Protein AF-A0A8G0Q5H1-F1 (afdb_monomer)

Solvent-accessible surface area (backbone atoms only — 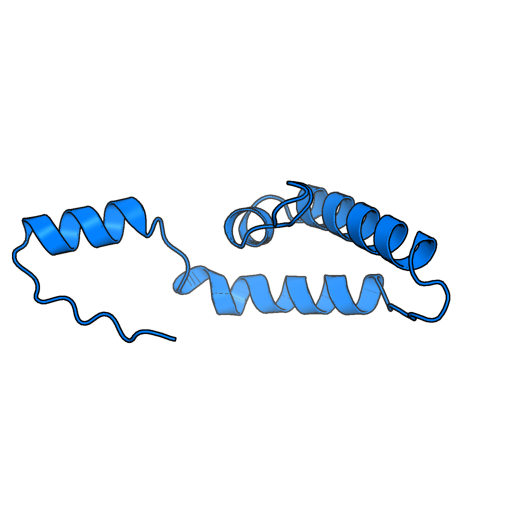not comparable to full-atom values): 5152 Å² total; per-residue (Å²): 100,94,84,70,72,62,88,52,74,69,44,58,68,53,56,55,65,65,36,49,55,50,49,53,54,46,50,54,52,47,38,73,76,37,75,88,63,84,77,66,63,66,64,50,50,54,52,52,57,65,40,38,74,73,46,52,86,77,63,69,66,60,66,61,52,50,53,52,39,52,76,71,69,53,90,82,89,81,85,85,130

Sequence (81 aa):
KATRNGIRVGELLGDFNLFSEKFKSIVNTHLRLFPSINVDVDAELARYKAYVDKVRPYVKDTICFLHTALRNGKTILVEGA

pLDDT: mean 94.77, std 2.97, range [79.31, 98.12]

Nearest PDB structures (foldseek):
  1j4b-assembly1_A  TM=9.966E-01  e=2.678E-04  Mus musculus
  2v40-assembly1_A-2  TM=9.867E-01  e=1.786E-03  Homo sapiens
  1p9b-assembly1_A-2  TM=8.993E-01  e=9.790E-03  Plasmodium falciparum

Radius of gyration: 16.95 Å; Cα contacts (8 Å, |Δi|>4): 30; chains: 1; bounding box: 37×26×40 Å

Secondary structure (DSSP, 8-state):
-TTS----HHHHHS-HHHHHHHHHHHHHHHHHH-TT----HHHHHHHHHHHHHHHGGG---HHHHHHHHHHTT--------

Organism: NCBI:txid2863649

Structure (mmCIF, N/CA/C/O backbone):
data_AF-A0A8G0Q5H1-F1
#
_entry.id   AF-A0A8G0Q5H1-F1
#
loop_
_atom_site.group_PDB
_atom_site.id
_atom_site.type_symbol
_atom_site.label_atom_id
_atom_site.label_alt_id
_atom_site.label_comp_id
_atom_site.label_asym_id
_atom_site.label_entity_id
_atom_site.label_seq_id
_atom_site.pdbx_PDB_ins_code
_atom_site.Cartn_x
_atom_site.Cartn_y
_atom_site.Cartn_z
_atom_site.occupancy
_atom_site.B_iso_or_equiv
_atom_site.auth_seq_id
_atom_site.auth_comp_id
_atom_site.auth_asym_id
_atom_site.auth_atom_id
_atom_site.pdbx_PDB_model_num
ATOM 1 N N . LYS A 1 1 ? 6.214 -11.181 2.272 1.00 82.88 1 LYS A N 1
ATOM 2 C CA . LYS A 1 1 ? 5.936 -10.771 3.681 1.00 82.88 1 LYS A CA 1
AT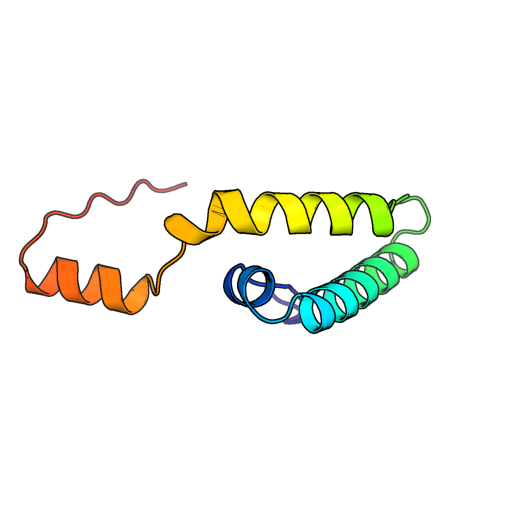OM 3 C C . LYS A 1 1 ? 6.914 -11.418 4.666 1.00 82.88 1 LYS A C 1
ATOM 5 O O . LYS A 1 1 ? 7.607 -10.676 5.346 1.00 82.88 1 LYS A O 1
ATOM 10 N N . ALA A 1 2 ? 7.007 -12.754 4.726 1.00 92.31 2 ALA A N 1
ATOM 11 C CA . ALA A 1 2 ? 7.897 -13.475 5.653 1.00 92.31 2 ALA A CA 1
ATOM 12 C C . ALA A 1 2 ? 9.387 -13.098 5.514 1.00 92.31 2 ALA A C 1
ATOM 14 O O . ALA A 1 2 ? 10.079 -12.895 6.502 1.00 92.31 2 ALA A O 1
ATOM 15 N N . THR A 1 3 ? 9.847 -12.878 4.283 1.00 89.25 3 THR A N 1
ATOM 16 C CA . THR A 1 3 ? 11.203 -12.419 3.929 1.00 89.25 3 THR A CA 1
ATOM 17 C C . THR A 1 3 ? 11.508 -10.968 4.319 1.00 89.25 3 THR A C 1
ATOM 19 O O . THR A 1 3 ? 12.626 -10.509 4.115 1.00 89.25 3 THR A O 1
ATOM 22 N N . ARG A 1 4 ? 10.532 -10.223 4.866 1.00 89.50 4 ARG A N 1
ATOM 23 C CA . ARG A 1 4 ? 10.641 -8.810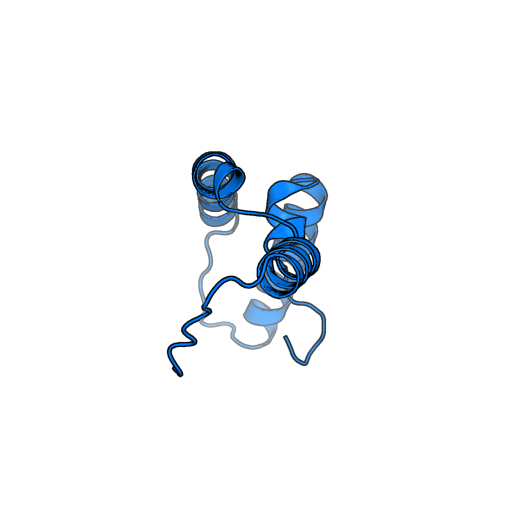 5.298 1.00 89.50 4 ARG A CA 1
ATOM 24 C C . ARG A 1 4 ? 11.067 -7.804 4.215 1.00 89.50 4 ARG A C 1
ATOM 26 O O . ARG A 1 4 ? 11.276 -6.643 4.530 1.00 89.50 4 ARG A O 1
ATOM 33 N N . ASN A 1 5 ? 11.119 -8.217 2.952 1.00 89.50 5 ASN A N 1
ATOM 34 C CA . ASN A 1 5 ? 11.464 -7.373 1.803 1.00 89.50 5 ASN A CA 1
ATOM 35 C C . ASN A 1 5 ? 10.241 -6.811 1.054 1.00 89.50 5 ASN A C 1
ATOM 37 O O . ASN A 1 5 ? 10.408 -6.201 0.010 1.00 89.50 5 ASN A O 1
ATOM 41 N N . GLY A 1 6 ? 9.019 -7.070 1.528 1.00 91.81 6 GLY A N 1
ATOM 42 C CA . GLY A 1 6 ? 7.795 -6.628 0.854 1.00 91.81 6 GLY A CA 1
ATOM 43 C C . GLY A 1 6 ? 7.442 -5.174 1.163 1.00 91.81 6 GLY A C 1
ATOM 44 O O . GLY A 1 6 ? 7.794 -4.671 2.227 1.00 91.81 6 GLY A O 1
ATOM 45 N N . ILE A 1 7 ? 6.683 -4.551 0.263 1.00 94.56 7 ILE A N 1
ATOM 46 C CA . ILE A 1 7 ? 6.219 -3.164 0.378 1.00 94.56 7 ILE A CA 1
ATOM 47 C C . ILE A 1 7 ? 4.814 -3.116 0.993 1.00 94.56 7 ILE A C 1
ATOM 49 O O . ILE A 1 7 ? 3.981 -3.988 0.733 1.00 94.56 7 ILE A O 1
ATOM 53 N N . ARG A 1 8 ? 4.540 -2.101 1.816 1.00 94.75 8 ARG A N 1
ATOM 54 C CA . ARG A 1 8 ? 3.224 -1.833 2.421 1.00 94.75 8 ARG A CA 1
ATOM 55 C C . ARG A 1 8 ? 2.540 -0.626 1.780 1.00 94.75 8 ARG A C 1
ATOM 57 O O . ARG A 1 8 ? 3.191 0.250 1.223 1.00 94.75 8 ARG A O 1
ATOM 64 N N . VAL A 1 9 ? 1.221 -0.518 1.961 1.00 94.56 9 VAL A N 1
ATOM 65 C CA . VAL A 1 9 ? 0.432 0.622 1.452 1.00 94.56 9 VAL A CA 1
ATOM 66 C C . VAL A 1 9 ? 0.927 1.978 1.972 1.00 94.56 9 VAL A C 1
ATOM 68 O O . VAL A 1 9 ? 0.915 2.959 1.239 1.00 94.56 9 VAL A O 1
ATOM 71 N N . GLY A 1 10 ? 1.436 2.030 3.208 1.00 93.12 10 GLY A N 1
ATOM 72 C CA . GLY A 1 10 ? 2.020 3.254 3.762 1.00 93.12 10 GLY A CA 1
ATOM 73 C C . GLY A 1 10 ? 3.271 3.719 3.012 1.00 93.12 10 GLY A C 1
ATOM 74 O O . GLY A 1 10 ? 3.481 4.916 2.872 1.00 93.12 10 GLY A O 1
ATOM 75 N N . GLU A 1 11 ? 4.070 2.792 2.478 1.00 94.44 11 GLU A N 1
ATOM 76 C CA . GLU A 1 11 ? 5.255 3.128 1.678 1.00 94.44 11 GLU A CA 1
ATOM 77 C C . GLU A 1 11 ? 4.865 3.626 0.283 1.00 94.44 11 GLU A C 1
ATOM 79 O O . GLU A 1 11 ? 5.495 4.544 -0.224 1.00 94.44 11 GLU A O 1
ATOM 84 N N . LEU A 1 12 ? 3.794 3.080 -0.306 1.00 95.50 12 LEU A N 1
ATOM 85 C CA . LEU A 1 12 ? 3.249 3.558 -1.582 1.00 95.50 12 LEU A CA 1
ATOM 86 C C . LEU A 1 12 ? 2.753 5.012 -1.496 1.00 95.50 12 LEU A C 1
ATOM 88 O O . LEU A 1 12 ? 2.932 5.779 -2.436 1.00 95.50 12 LEU A O 1
ATOM 92 N N . LEU A 1 13 ? 2.116 5.389 -0.383 1.00 93.81 13 LEU A N 1
ATOM 93 C CA . LEU A 1 13 ? 1.572 6.740 -0.194 1.00 93.81 13 LEU A CA 1
ATOM 94 C C . LEU A 1 13 ? 2.593 7.766 0.329 1.00 93.81 13 LEU A C 1
ATOM 96 O O . LEU A 1 13 ? 2.273 8.958 0.371 1.00 93.81 13 LEU A O 1
ATOM 100 N N . GLY A 1 14 ? 3.772 7.303 0.753 1.00 92.38 14 GLY A N 1
ATOM 101 C CA . GLY A 1 14 ? 4.867 8.124 1.266 1.00 92.38 14 GLY A CA 1
ATOM 102 C C . GLY A 1 14 ? 5.755 8.680 0.151 1.00 92.38 14 GLY A C 1
ATOM 103 O O . GLY A 1 14 ? 5.270 9.304 -0.792 1.00 92.38 14 GLY A O 1
ATOM 104 N N . ASP A 1 15 ? 7.067 8.467 0.268 1.00 94.88 15 ASP A N 1
ATOM 105 C CA . ASP A 1 15 ? 8.029 8.849 -0.767 1.00 94.88 15 ASP A CA 1
ATOM 106 C C . ASP A 1 15 ? 8.026 7.828 -1.914 1.00 94.88 15 ASP A C 1
ATOM 108 O O . ASP A 1 15 ? 8.486 6.687 -1.780 1.00 94.88 15 ASP A O 1
ATOM 112 N N . PHE A 1 16 ? 7.524 8.267 -3.067 1.00 94.94 16 PHE A N 1
ATOM 113 C CA . PHE A 1 16 ? 7.419 7.431 -4.254 1.00 94.94 16 PHE A CA 1
ATOM 114 C C . PHE A 1 16 ? 8.786 7.006 -4.820 1.00 94.94 16 PHE A C 1
ATOM 116 O O . PHE A 1 16 ? 8.882 5.959 -5.466 1.00 94.94 16 PHE A O 1
ATOM 123 N N . ASN A 1 17 ? 9.857 7.763 -4.566 1.00 95.62 17 ASN A N 1
ATOM 124 C CA . ASN A 1 17 ? 11.203 7.386 -4.995 1.00 95.62 17 ASN A CA 1
ATOM 125 C C . ASN A 1 17 ? 11.702 6.183 -4.189 1.00 95.62 17 ASN A C 1
ATOM 127 O O . ASN A 1 17 ? 12.098 5.178 -4.778 1.00 95.62 17 ASN A O 1
ATOM 131 N N . LEU A 1 18 ? 11.561 6.224 -2.859 1.00 95.69 18 LEU A N 1
ATOM 132 C CA . LEU A 1 18 ? 11.897 5.094 -1.982 1.00 95.69 18 LEU A CA 1
ATOM 133 C C . LEU A 1 18 ? 11.047 3.854 -2.294 1.00 95.69 18 LEU A C 1
ATOM 135 O O . LEU A 1 18 ? 11.550 2.727 -2.281 1.00 95.69 18 LEU A O 1
ATOM 139 N N . PHE A 1 19 ? 9.759 4.047 -2.599 1.00 96.81 19 PHE A N 1
ATOM 140 C CA . PHE A 1 19 ? 8.893 2.974 -3.091 1.00 96.81 19 PHE A CA 1
ATOM 141 C C . PHE A 1 19 ? 9.453 2.353 -4.377 1.00 96.81 19 PHE A C 1
ATOM 143 O O . PHE A 1 19 ? 9.568 1.130 -4.473 1.00 96.81 19 PHE A O 1
ATOM 150 N N . SER A 1 20 ? 9.837 3.189 -5.344 1.00 96.81 20 SER A N 1
ATOM 151 C CA . SER A 1 20 ? 10.335 2.751 -6.651 1.00 96.81 20 SER A CA 1
ATOM 152 C C . SER A 1 20 ? 11.646 1.972 -6.540 1.00 96.81 20 SER A C 1
ATOM 154 O O . SER A 1 20 ? 11.804 0.936 -7.188 1.00 96.81 20 SER A O 1
ATOM 156 N N . GLU A 1 21 ? 12.573 2.414 -5.689 1.00 96.81 21 GLU A N 1
ATOM 157 C CA . GLU A 1 21 ? 13.828 1.702 -5.413 1.00 96.81 21 GLU A CA 1
ATOM 158 C C . GLU A 1 21 ? 13.576 0.319 -4.802 1.00 96.81 21 GLU A C 1
ATOM 160 O O . GLU A 1 21 ? 14.120 -0.690 -5.266 1.00 96.81 21 GLU A O 1
ATOM 165 N N . LYS A 1 22 ? 12.694 0.246 -3.797 1.00 96.19 22 LYS A N 1
ATOM 166 C CA . LYS A 1 22 ? 12.300 -1.025 -3.177 1.00 96.19 22 LYS A CA 1
ATOM 167 C C . LYS A 1 22 ? 11.609 -1.949 -4.174 1.00 96.19 22 LYS A C 1
ATOM 169 O O . LYS A 1 22 ? 11.922 -3.138 -4.207 1.00 96.19 22 LYS A O 1
ATOM 174 N N . PHE A 1 23 ? 10.720 -1.418 -5.012 1.00 97.00 23 PHE A N 1
ATOM 175 C CA . PHE A 1 23 ? 10.020 -2.190 -6.036 1.00 97.00 23 PHE A CA 1
ATOM 176 C C . PHE A 1 23 ? 11.009 -2.811 -7.027 1.00 97.00 23 PHE A C 1
ATOM 178 O O . PHE A 1 23 ? 10.994 -4.025 -7.230 1.00 97.00 23 PHE A O 1
ATOM 185 N N . LYS A 1 24 ? 11.944 -2.012 -7.554 1.00 96.44 24 LYS A N 1
ATOM 186 C CA . LYS A 1 24 ? 13.014 -2.484 -8.449 1.00 96.44 24 LYS A CA 1
ATOM 187 C C . LYS A 1 24 ? 13.864 -3.580 -7.803 1.00 96.44 24 LYS A C 1
ATOM 189 O O . LYS A 1 24 ? 14.155 -4.590 -8.439 1.00 96.44 24 LYS A O 1
ATOM 194 N N . SER A 1 25 ? 14.218 -3.428 -6.526 1.00 95.50 25 SER A N 1
ATOM 195 C CA . SER A 1 25 ? 14.980 -4.439 -5.777 1.00 95.50 25 SER A CA 1
ATOM 196 C C . SER A 1 25 ? 14.230 -5.775 -5.642 1.00 95.50 25 SER A C 1
ATOM 198 O O . SER A 1 25 ? 14.814 -6.853 -5.823 1.00 95.50 25 SER A O 1
ATOM 200 N N . ILE A 1 26 ? 12.919 -5.721 -5.385 1.00 95.06 26 ILE A N 1
ATOM 201 C CA . ILE A 1 26 ? 12.054 -6.906 -5.311 1.00 95.06 26 ILE A CA 1
ATOM 202 C C . ILE A 1 26 ? 11.958 -7.581 -6.676 1.00 95.06 26 ILE A C 1
ATOM 204 O O . ILE A 1 26 ? 12.202 -8.785 -6.763 1.00 95.06 26 ILE A O 1
ATOM 208 N N . VAL A 1 27 ? 11.671 -6.820 -7.737 1.00 95.25 27 VAL A N 1
ATOM 209 C CA . VAL A 1 27 ? 11.585 -7.354 -9.104 1.00 95.25 27 VAL A CA 1
ATOM 210 C C . VAL A 1 27 ? 12.900 -8.022 -9.502 1.00 95.25 27 VAL A C 1
ATOM 212 O O . VAL A 1 27 ? 12.886 -9.186 -9.884 1.00 95.25 27 VAL A O 1
ATOM 215 N N . ASN A 1 28 ? 14.045 -7.366 -9.297 1.00 93.94 28 ASN A N 1
ATOM 216 C CA . ASN A 1 28 ? 15.362 -7.949 -9.581 1.00 93.94 28 ASN A CA 1
ATOM 217 C C . ASN A 1 28 ? 15.609 -9.256 -8.818 1.00 93.94 28 ASN A C 1
ATOM 219 O O . ASN A 1 28 ? 16.218 -10.191 -9.336 1.00 93.94 28 ASN A O 1
ATOM 223 N N . THR A 1 29 ? 15.142 -9.341 -7.574 1.00 93.69 29 THR A N 1
ATOM 224 C CA . THR A 1 29 ? 15.249 -10.572 -6.786 1.00 93.69 29 THR A CA 1
ATOM 225 C C . THR A 1 29 ? 14.367 -11.678 -7.360 1.00 93.69 29 THR A C 1
ATOM 227 O O . THR A 1 29 ? 14.831 -12.807 -7.485 1.00 93.69 29 THR A O 1
ATOM 230 N N . HIS A 1 30 ? 13.140 -11.361 -7.773 1.00 93.06 30 HIS A N 1
ATOM 231 C CA . HIS A 1 30 ? 12.242 -12.331 -8.396 1.00 93.06 30 HIS A CA 1
ATOM 232 C C . HIS A 1 30 ? 12.720 -12.789 -9.776 1.00 93.06 30 HIS A C 1
ATOM 234 O O . HIS A 1 30 ? 12.675 -13.985 -10.035 1.00 93.06 30 HIS A O 1
ATOM 240 N N . LEU A 1 31 ? 13.245 -11.897 -10.617 1.00 94.06 31 LEU A N 1
ATOM 241 C CA . LEU A 1 31 ? 13.796 -12.255 -11.930 1.00 94.06 31 LEU A CA 1
ATOM 242 C C . LEU A 1 31 ? 15.002 -13.198 -11.814 1.00 94.06 31 LEU A C 1
ATOM 244 O O . LEU A 1 31 ? 15.143 -14.119 -12.611 1.00 94.06 31 LEU A O 1
ATOM 248 N N . ARG A 1 32 ? 15.845 -13.024 -10.784 1.00 93.12 32 ARG A N 1
ATOM 249 C CA . ARG A 1 32 ? 16.950 -13.959 -10.497 1.00 93.12 32 ARG A CA 1
ATOM 250 C C . ARG A 1 32 ? 16.464 -15.349 -10.094 1.00 93.12 32 ARG A C 1
ATOM 252 O O . ARG A 1 32 ? 17.106 -16.334 -10.437 1.00 93.12 32 ARG A O 1
ATOM 259 N N . LEU A 1 33 ? 15.367 -15.423 -9.344 1.00 93.62 33 LEU A N 1
ATOM 260 C CA . LEU A 1 33 ? 14.785 -16.691 -8.896 1.00 93.62 33 LEU A CA 1
ATOM 261 C C . LEU A 1 33 ? 13.956 -17.368 -9.994 1.00 93.62 33 LEU A C 1
ATOM 263 O O . LEU A 1 33 ? 13.879 -18.592 -10.038 1.00 93.62 33 LEU A O 1
ATOM 267 N N . PHE A 1 34 ? 13.349 -16.575 -10.875 1.00 94.31 34 PHE A N 1
ATOM 268 C CA . PHE A 1 34 ? 12.428 -17.025 -11.911 1.00 94.31 34 PHE A CA 1
ATOM 269 C C . PHE A 1 34 ? 12.717 -16.289 -13.231 1.00 94.31 34 PHE A C 1
ATOM 271 O O . PHE A 1 34 ? 12.023 -15.325 -13.566 1.00 94.31 34 PHE A O 1
ATOM 278 N N . PRO A 1 35 ? 13.716 -16.745 -14.011 1.00 90.44 35 PRO A N 1
ATOM 279 C CA . PRO A 1 35 ? 14.158 -16.058 -15.230 1.00 90.44 35 PRO A CA 1
ATOM 280 C C . PRO A 1 35 ? 13.101 -15.959 -16.338 1.00 90.44 35 PRO A C 1
ATOM 282 O O . PRO A 1 35 ? 13.245 -15.161 -17.257 1.00 90.44 35 PRO A O 1
ATOM 285 N N . SER A 1 36 ? 12.045 -16.774 -16.277 1.00 92.81 36 SER A N 1
ATOM 286 C CA . SER A 1 36 ? 10.953 -16.784 -17.256 1.00 92.81 36 SER A CA 1
ATOM 287 C C . SER A 1 36 ? 9.900 -15.697 -17.025 1.00 92.81 36 SER A C 1
ATOM 289 O O . SER A 1 36 ? 9.000 -15.541 -17.848 1.00 92.81 36 SER A O 1
ATOM 291 N N . ILE A 1 37 ? 9.948 -14.986 -15.896 1.00 92.12 37 ILE A N 1
ATOM 292 C CA . ILE A 1 37 ? 9.003 -13.907 -15.608 1.00 92.12 37 ILE A CA 1
ATOM 293 C C . ILE A 1 37 ? 9.445 -12.663 -16.379 1.00 92.12 37 ILE A C 1
ATOM 295 O O . ILE A 1 37 ? 10.597 -12.254 -16.297 1.00 92.12 37 ILE A O 1
ATOM 299 N N . ASN A 1 38 ? 8.511 -12.035 -17.089 1.00 91.69 38 ASN A N 1
ATOM 300 C CA . ASN A 1 38 ? 8.716 -10.728 -17.698 1.00 91.69 38 ASN A CA 1
ATOM 301 C C . ASN A 1 38 ? 7.926 -9.677 -16.912 1.00 91.69 38 ASN A C 1
ATOM 303 O O . ASN A 1 38 ? 6.727 -9.848 -16.693 1.00 91.69 38 ASN A O 1
ATOM 307 N N . VAL A 1 39 ? 8.592 -8.609 -16.478 1.00 94.06 39 VAL A N 1
ATOM 308 C CA . VAL A 1 39 ? 7.966 -7.504 -15.741 1.00 94.06 39 VAL A CA 1
ATOM 309 C C . VAL A 1 39 ? 8.368 -6.197 -16.400 1.00 94.06 39 VAL A C 1
ATOM 311 O O . VAL A 1 39 ? 9.547 -5.847 -16.411 1.00 94.06 39 VAL A O 1
ATOM 314 N N . ASP A 1 40 ? 7.382 -5.452 -16.892 1.00 96.12 40 ASP A N 1
ATOM 315 C CA . ASP A 1 40 ? 7.582 -4.066 -17.304 1.00 96.12 40 ASP A CA 1
ATOM 316 C C . ASP A 1 40 ? 7.582 -3.171 -16.060 1.00 96.12 40 ASP A C 1
ATOM 318 O O . ASP A 1 40 ? 6.541 -2.774 -15.532 1.00 96.12 40 ASP A O 1
ATOM 322 N N . VAL A 1 41 ? 8.781 -2.915 -15.542 1.00 96.38 41 VAL A N 1
ATOM 323 C CA . VAL A 1 41 ? 8.978 -2.162 -14.301 1.00 96.38 41 VAL A CA 1
ATOM 324 C C . VAL A 1 41 ? 8.438 -0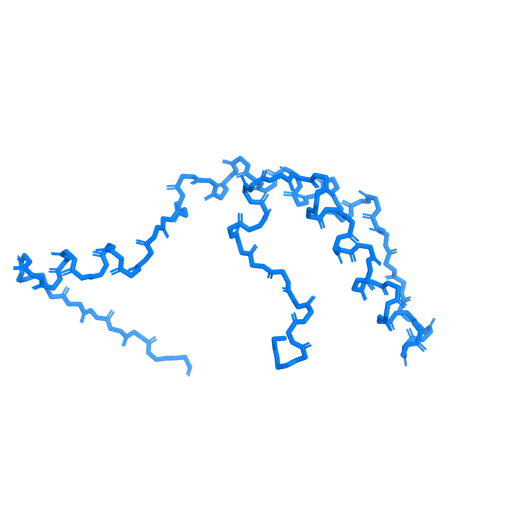.739 -14.413 1.00 96.38 41 VAL A C 1
ATOM 326 O O . VAL A 1 41 ? 7.825 -0.250 -13.464 1.00 96.38 41 VAL A O 1
ATOM 329 N N . ASP A 1 42 ? 8.652 -0.072 -15.543 1.00 96.56 42 ASP A N 1
ATOM 330 C CA . ASP A 1 42 ? 8.282 1.333 -15.700 1.00 96.56 42 ASP A CA 1
ATOM 331 C C . ASP A 1 42 ? 6.767 1.485 -15.875 1.00 96.56 42 ASP A C 1
ATOM 333 O O . ASP A 1 42 ? 6.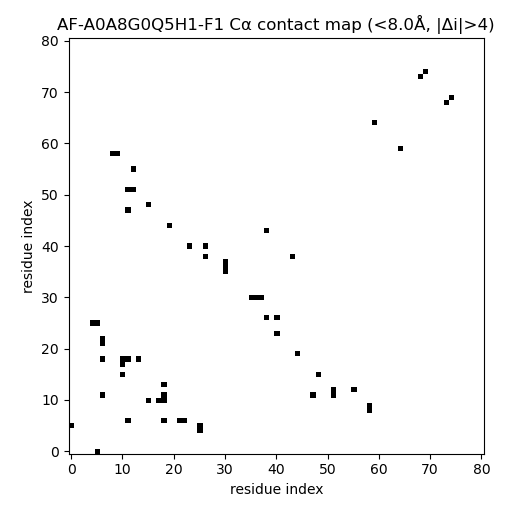165 2.367 -15.251 1.00 96.56 42 ASP A O 1
ATOM 337 N N . ALA A 1 43 ? 6.126 0.581 -16.625 1.00 97.75 43 ALA A N 1
ATOM 338 C CA . ALA A 1 43 ? 4.669 0.545 -16.730 1.00 97.75 43 ALA A CA 1
ATOM 339 C C . ALA A 1 43 ? 4.003 0.253 -15.376 1.00 97.75 43 ALA A C 1
ATOM 341 O O . ALA A 1 43 ? 3.021 0.907 -15.010 1.00 97.75 43 ALA A O 1
ATOM 342 N N . GLU A 1 44 ? 4.552 -0.682 -14.594 1.00 97.38 44 GLU A N 1
ATOM 343 C CA . GLU A 1 44 ? 4.045 -0.992 -13.256 1.00 97.38 44 GLU A CA 1
ATOM 344 C C . GLU A 1 44 ? 4.188 0.195 -12.301 1.00 97.38 44 GLU A C 1
ATOM 346 O O . GLU A 1 44 ? 3.226 0.560 -11.622 1.00 97.38 44 GLU A O 1
ATOM 351 N N . LEU A 1 45 ? 5.346 0.862 -12.280 1.00 97.44 45 LEU A N 1
ATOM 352 C CA . LEU A 1 45 ? 5.543 2.058 -11.460 1.00 97.44 45 LEU A CA 1
ATOM 353 C C . LEU A 1 45 ? 4.589 3.188 -11.866 1.00 97.44 45 LEU A C 1
ATOM 355 O O . LEU A 1 45 ? 3.976 3.807 -10.993 1.00 97.44 45 LEU A O 1
ATOM 359 N N . ALA A 1 46 ? 4.389 3.428 -13.164 1.00 97.44 46 ALA A N 1
ATOM 360 C CA . ALA A 1 46 ? 3.418 4.414 -13.642 1.00 97.44 46 ALA A CA 1
ATOM 361 C C . ALA A 1 46 ? 1.990 4.077 -13.178 1.00 97.44 46 ALA A C 1
ATOM 363 O O . ALA A 1 46 ? 1.255 4.949 -12.702 1.00 97.44 46 ALA A O 1
ATOM 364 N N . ARG A 1 47 ? 1.616 2.795 -13.238 1.00 97.31 47 ARG A N 1
ATOM 365 C CA . ARG A 1 47 ? 0.317 2.300 -12.775 1.00 97.31 47 ARG A CA 1
ATOM 366 C C . ARG A 1 47 ? 0.137 2.483 -11.268 1.00 97.31 47 ARG A C 1
ATOM 368 O O . ARG A 1 47 ? -0.891 3.009 -10.839 1.00 97.31 47 ARG A O 1
ATOM 375 N N . TYR A 1 48 ? 1.137 2.121 -10.463 1.00 96.94 48 TYR A N 1
ATOM 376 C CA . TYR A 1 48 ? 1.102 2.324 -9.013 1.00 96.94 48 TYR A CA 1
ATOM 377 C C . TYR A 1 48 ? 1.021 3.801 -8.641 1.00 96.94 48 TYR A C 1
ATOM 379 O O . TYR A 1 48 ? 0.269 4.148 -7.731 1.00 96.94 48 TYR A O 1
ATOM 387 N N . LYS A 1 49 ? 1.711 4.679 -9.377 1.00 95.56 49 LYS A N 1
ATOM 388 C CA . LYS A 1 49 ? 1.614 6.129 -9.186 1.00 95.56 49 LYS A CA 1
ATOM 389 C C . LYS A 1 49 ? 0.186 6.632 -9.400 1.00 95.56 49 LYS A C 1
ATOM 391 O O . LYS A 1 49 ? -0.318 7.376 -8.568 1.00 95.56 49 LYS A O 1
ATOM 396 N N . ALA A 1 50 ? -0.500 6.163 -10.442 1.00 96.12 50 ALA A N 1
ATOM 397 C CA . ALA A 1 50 ? -1.901 6.513 -10.689 1.00 96.12 50 ALA A CA 1
ATOM 398 C C . ALA A 1 50 ? -2.867 5.974 -9.611 1.00 96.12 50 ALA A C 1
ATOM 400 O O . ALA A 1 50 ? -3.947 6.531 -9.399 1.00 96.12 50 ALA A O 1
ATOM 401 N N . TYR A 1 51 ?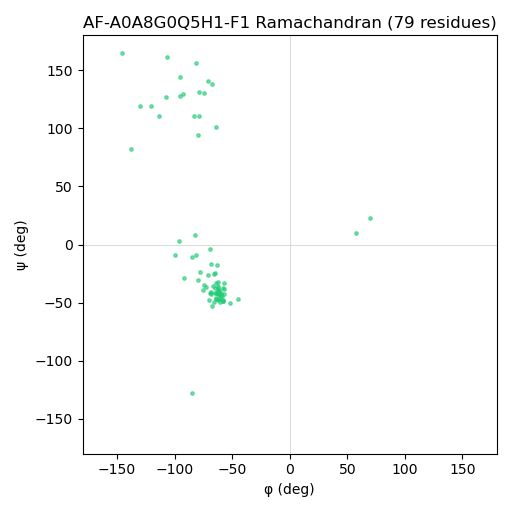 -2.509 4.888 -8.920 1.00 95.62 51 TYR A N 1
ATOM 402 C CA . TYR A 1 51 ? -3.305 4.359 -7.811 1.00 95.62 51 TYR A CA 1
ATOM 403 C C . TYR A 1 51 ? -3.140 5.140 -6.513 1.00 95.62 51 TYR A C 1
ATOM 405 O O . TYR A 1 51 ? -4.066 5.114 -5.702 1.00 95.62 51 TYR A O 1
ATOM 413 N N . VAL A 1 52 ? -2.027 5.854 -6.320 1.00 94.69 52 VAL A N 1
ATOM 414 C CA . VAL A 1 52 ? -1.801 6.672 -5.118 1.00 94.69 52 VAL A CA 1
ATOM 415 C C . VAL A 1 52 ? -2.986 7.602 -4.886 1.00 94.69 52 VAL A C 1
ATOM 417 O O . VAL A 1 52 ? -3.563 7.577 -3.803 1.00 94.69 52 VAL A O 1
ATOM 420 N N . ASP A 1 53 ? -3.413 8.344 -5.906 1.00 92.88 53 ASP A N 1
ATOM 421 C CA . ASP A 1 53 ? -4.494 9.327 -5.771 1.00 92.88 53 ASP A CA 1
ATOM 422 C C . ASP A 1 53 ? -5.850 8.675 -5.481 1.00 92.88 53 ASP A C 1
ATOM 424 O O . ASP A 1 53 ? -6.639 9.181 -4.685 1.00 92.88 53 ASP A O 1
ATOM 428 N N . LYS A 1 54 ? -6.101 7.503 -6.074 1.00 95.38 54 LYS A N 1
ATOM 429 C CA . LYS A 1 54 ? -7.352 6.755 -5.887 1.00 95.38 54 LYS A CA 1
ATOM 430 C C . LYS A 1 54 ? -7.446 6.115 -4.505 1.00 95.38 54 LYS A C 1
ATOM 432 O O . LYS A 1 54 ? -8.533 6.024 -3.945 1.00 95.38 54 LYS A O 1
ATOM 437 N N . VAL A 1 55 ? -6.322 5.642 -3.970 1.00 95.06 55 VAL A N 1
ATOM 438 C CA . VAL A 1 55 ? -6.268 4.860 -2.727 1.00 95.06 55 VAL A CA 1
ATOM 439 C C . VAL A 1 55 ? -6.051 5.749 -1.501 1.00 95.06 55 VAL A C 1
ATOM 441 O O . VAL A 1 55 ? -6.551 5.424 -0.425 1.00 95.06 55 VAL A O 1
ATOM 444 N N . ARG A 1 56 ? -5.375 6.896 -1.655 1.00 94.06 56 ARG A N 1
ATOM 445 C CA . ARG A 1 56 ? -5.075 7.855 -0.577 1.00 94.06 56 ARG A CA 1
ATOM 446 C C . ARG A 1 56 ? -6.255 8.166 0.360 1.00 94.06 56 ARG A C 1
ATOM 448 O O . ARG A 1 56 ? -6.026 8.096 1.564 1.00 94.06 56 ARG A O 1
ATOM 455 N N . PRO A 1 57 ? -7.493 8.450 -0.101 1.00 95.62 57 PRO A N 1
ATOM 456 C CA . PRO A 1 57 ? -8.596 8.768 0.816 1.00 95.62 57 PRO A CA 1
ATOM 457 C C . PRO A 1 57 ? -9.071 7.583 1.674 1.00 95.62 57 PRO A C 1
ATOM 459 O O . PRO A 1 57 ? -9.746 7.788 2.681 1.00 95.62 57 PRO A O 1
ATOM 462 N N . TYR A 1 58 ? -8.728 6.347 1.305 1.00 94.88 58 TYR A N 1
ATOM 463 C CA . TYR A 1 58 ? -9.184 5.136 1.993 1.00 94.88 58 TYR A CA 1
ATOM 464 C C . TYR A 1 58 ? -8.146 4.556 2.958 1.00 94.88 58 TYR A C 1
ATOM 466 O O . TYR A 1 58 ? -8.453 3.642 3.726 1.00 94.88 58 TYR A O 1
ATOM 474 N N . VAL A 1 59 ? -6.919 5.077 2.941 1.00 94.44 59 VAL A N 1
ATOM 475 C CA . VAL A 1 59 ? -5.835 4.598 3.796 1.00 94.44 59 VAL A CA 1
ATOM 476 C C . VAL A 1 59 ? -5.748 5.452 5.049 1.00 94.44 59 VAL A C 1
ATOM 478 O O . VAL A 1 59 ? -5.661 6.674 5.000 1.00 94.44 59 VAL A O 1
ATOM 481 N N . LYS A 1 60 ? -5.748 4.776 6.192 1.00 93.62 60 LYS A N 1
ATOM 482 C CA . LYS A 1 60 ? -5.654 5.372 7.524 1.00 93.62 60 LYS A CA 1
ATOM 483 C C . LYS A 1 60 ? -4.880 4.444 8.443 1.00 93.62 60 LYS A C 1
ATOM 485 O O . LYS A 1 60 ? -4.737 3.257 8.145 1.00 93.62 60 LYS A O 1
ATOM 490 N N . ASP A 1 61 ? -4.441 4.971 9.580 1.00 94.81 61 ASP A N 1
ATOM 491 C CA . ASP A 1 61 ? -3.990 4.130 10.684 1.00 94.81 61 ASP A CA 1
ATOM 492 C C . ASP A 1 61 ? -5.178 3.297 11.186 1.00 94.81 61 ASP A C 1
ATOM 494 O O . ASP A 1 61 ? -6.074 3.784 11.884 1.00 94.81 61 ASP A O 1
ATOM 498 N N . THR A 1 62 ? -5.206 2.033 10.770 1.00 94.50 62 THR A N 1
ATOM 499 C CA . THR A 1 62 ? -6.278 1.105 11.114 1.00 94.50 62 THR A CA 1
ATOM 500 C C . THR A 1 62 ? -6.240 0.705 12.582 1.00 94.50 62 THR A C 1
ATOM 502 O O . THR A 1 62 ? -7.300 0.423 13.132 1.00 94.50 62 THR A O 1
ATOM 505 N N . ILE A 1 63 ? -5.075 0.734 13.239 1.00 95.12 63 ILE A N 1
ATOM 506 C CA . ILE A 1 63 ? -4.948 0.411 14.665 1.00 95.12 63 ILE A CA 1
ATOM 507 C C . ILE A 1 63 ? -5.646 1.497 15.475 1.00 95.12 63 ILE A C 1
ATOM 509 O O . ILE A 1 63 ? -6.549 1.194 16.254 1.00 95.12 63 ILE A O 1
ATOM 513 N 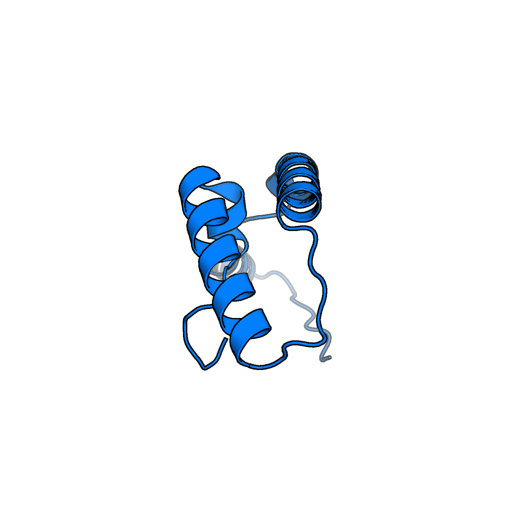N . CYS A 1 64 ? -5.296 2.763 15.233 1.00 96.19 64 CYS A N 1
ATOM 514 C CA . CYS A 1 64 ? -5.954 3.892 15.886 1.00 96.19 64 CYS A CA 1
ATOM 515 C C . CYS A 1 64 ? -7.452 3.928 15.561 1.00 96.19 64 CYS A C 1
ATOM 517 O O . CYS A 1 64 ? -8.279 4.057 16.462 1.00 96.19 64 CYS A O 1
ATOM 519 N N . PHE A 1 65 ? -7.816 3.751 14.287 1.00 96.62 65 PHE A N 1
ATOM 520 C CA . PHE A 1 65 ? -9.214 3.754 13.856 1.00 96.62 65 PHE A CA 1
ATOM 521 C C . PHE A 1 65 ? -10.056 2.685 14.569 1.00 96.62 65 PHE A C 1
ATOM 523 O O . PHE A 1 65 ? -11.144 2.993 15.061 1.00 96.62 65 PHE A O 1
ATOM 530 N N . LEU A 1 66 ? -9.563 1.445 14.642 1.00 96.94 66 LEU A N 1
ATOM 531 C CA . LEU A 1 66 ? -10.268 0.347 15.307 1.00 96.94 66 LEU A CA 1
ATOM 532 C C . LEU A 1 66 ? -10.307 0.541 16.823 1.00 96.94 66 LEU A C 1
ATOM 534 O O . LEU A 1 66 ? -11.360 0.350 17.427 1.00 96.94 66 LEU A O 1
ATOM 538 N N . HIS A 1 67 ? -9.207 0.985 17.436 1.00 97.38 67 HIS A N 1
ATOM 539 C CA . HIS A 1 67 ? -9.153 1.267 18.873 1.00 97.38 67 HIS A CA 1
ATOM 540 C C . HIS A 1 67 ? -10.173 2.332 19.291 1.00 97.38 67 HI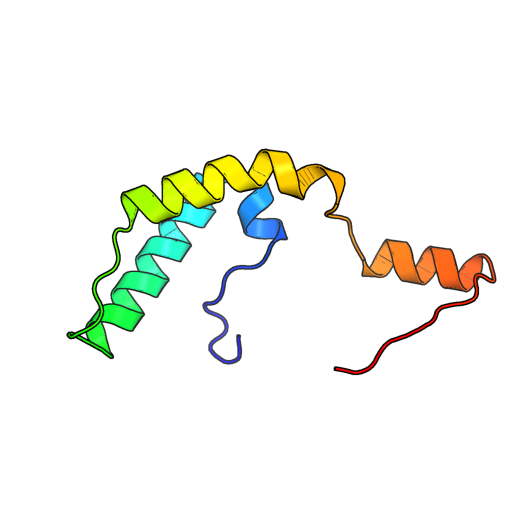S A C 1
ATOM 542 O O . HIS A 1 67 ? -10.905 2.154 20.265 1.00 97.38 67 HIS A O 1
ATOM 548 N N . THR A 1 68 ? -10.285 3.420 18.525 1.00 97.69 68 THR A N 1
ATOM 549 C CA . THR A 1 68 ? -11.302 4.454 18.755 1.00 97.69 68 THR A CA 1
ATOM 550 C C . THR A 1 68 ? -12.716 3.918 18.533 1.00 97.69 68 THR A C 1
ATOM 552 O O . THR A 1 68 ? -13.609 4.216 19.323 1.00 97.69 68 THR A O 1
ATOM 555 N N . ALA A 1 69 ? -12.945 3.111 17.491 1.00 97.31 69 ALA A N 1
ATOM 556 C CA . ALA A 1 69 ? -14.256 2.514 17.234 1.00 97.31 69 ALA A CA 1
ATOM 557 C C . ALA A 1 69 ? -14.714 1.602 18.386 1.00 97.31 69 ALA A C 1
ATOM 559 O O . ALA A 1 69 ? -15.867 1.700 18.809 1.00 97.31 69 ALA A O 1
ATOM 560 N N . LEU A 1 70 ? -13.800 0.790 18.928 1.00 97.06 70 LEU A N 1
ATOM 561 C CA . LEU A 1 70 ? -14.039 -0.066 20.091 1.00 97.06 70 LEU A CA 1
ATOM 562 C C . LEU A 1 70 ? -14.386 0.755 21.338 1.00 97.06 70 LEU A C 1
ATOM 564 O O . LEU A 1 70 ? -15.386 0.478 21.995 1.00 97.06 70 LEU A O 1
ATOM 568 N N . ARG A 1 71 ? -13.608 1.804 21.642 1.00 97.12 71 ARG A N 1
ATOM 569 C CA . ARG A 1 71 ? -13.879 2.692 22.789 1.00 97.12 71 ARG A CA 1
ATOM 570 C C . ARG A 1 71 ? -15.212 3.426 22.683 1.00 97.12 71 ARG A C 1
ATOM 572 O O . ARG A 1 71 ? -15.852 3.663 23.699 1.00 97.12 71 ARG A O 1
ATOM 579 N N . ASN A 1 72 ? -15.636 3.747 21.466 1.00 98.06 72 ASN A N 1
ATOM 580 C CA . ASN A 1 72 ? -16.915 4.401 21.206 1.00 98.06 72 ASN A CA 1
ATOM 581 C C . ASN A 1 72 ? -18.099 3.415 21.175 1.00 98.06 72 ASN A C 1
ATOM 583 O O . ASN A 1 72 ? -19.193 3.806 20.776 1.00 98.06 72 ASN A O 1
ATOM 587 N N . GLY A 1 73 ? -17.894 2.144 21.544 1.00 97.00 73 GLY A N 1
ATOM 588 C CA . GLY A 1 73 ? -18.960 1.144 21.635 1.00 97.00 73 GLY A CA 1
ATOM 589 C C . GLY A 1 73 ? -19.545 0.721 20.287 1.00 97.00 73 GLY A C 1
ATOM 590 O O . GLY A 1 73 ? -20.683 0.261 20.236 1.00 97.00 73 GLY A O 1
ATOM 591 N N . LYS A 1 74 ? -18.809 0.890 19.178 1.00 98.12 74 LYS A N 1
ATOM 592 C CA . LYS A 1 74 ? -19.294 0.469 17.857 1.00 98.12 74 LYS A CA 1
ATOM 593 C C . LYS A 1 74 ? -19.303 -1.055 17.739 1.00 98.12 74 LYS A C 1
ATOM 595 O O . LYS A 1 74 ? -18.351 -1.720 18.140 1.00 98.12 74 LYS A O 1
ATOM 600 N N . THR A 1 75 ? -20.338 -1.598 17.105 1.00 97.25 75 THR A N 1
ATOM 601 C CA . THR A 1 75 ? -20.376 -3.007 16.699 1.00 97.25 75 THR A CA 1
ATOM 602 C C . THR A 1 75 ? -19.476 -3.218 15.484 1.00 97.25 75 THR A C 1
ATOM 604 O O . THR A 1 75 ? -19.556 -2.469 14.511 1.00 97.25 75 THR A O 1
ATOM 607 N N . ILE A 1 76 ? -18.606 -4.226 15.545 1.00 96.88 76 ILE A N 1
ATOM 608 C CA . ILE A 1 76 ? -17.632 -4.543 14.496 1.00 96.88 76 ILE A CA 1
ATOM 609 C C . ILE A 1 76 ? -17.910 -5.963 14.003 1.00 96.88 76 ILE A C 1
ATOM 611 O O . ILE A 1 76 ? -17.823 -6.911 14.779 1.00 96.88 76 ILE A O 1
ATOM 615 N N . LEU A 1 77 ? -18.229 -6.096 12.714 1.00 97.25 77 LEU A N 1
ATOM 616 C CA . LEU A 1 77 ? -18.307 -7.379 12.020 1.00 97.25 77 LEU A CA 1
ATOM 617 C C . LEU A 1 77 ? -16.953 -7.671 11.367 1.00 97.25 77 LEU A C 1
ATOM 619 O O . LEU A 1 77 ? -16.405 -6.815 10.671 1.00 97.25 77 LEU A O 1
ATOM 623 N N . VAL A 1 78 ? -16.421 -8.870 11.596 1.00 96.44 78 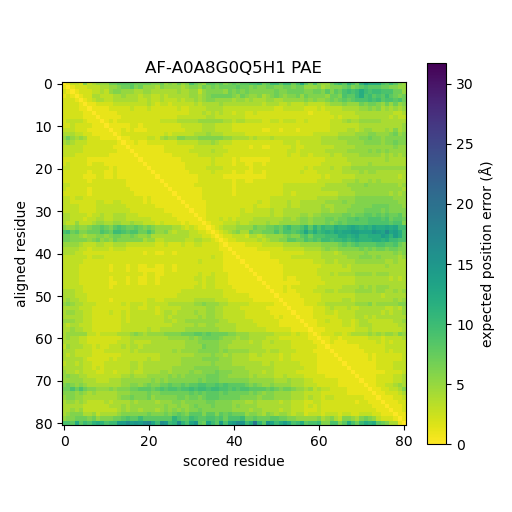VAL A N 1
ATOM 624 C CA . VAL A 1 78 ? -15.205 -9.358 10.938 1.00 96.44 78 VAL A CA 1
ATOM 625 C C . VAL A 1 78 ? -15.593 -10.529 10.050 1.00 96.44 78 VAL A C 1
ATOM 627 O O . VAL A 1 78 ? -15.956 -11.594 10.544 1.00 96.44 78 VAL A O 1
ATOM 630 N N . GLU A 1 79 ? -15.524 -10.316 8.742 1.00 96.00 79 GLU A N 1
ATOM 631 C CA . GLU A 1 79 ? -15.741 -11.359 7.743 1.00 96.00 79 GLU A CA 1
ATOM 632 C C . GLU A 1 79 ? -14.431 -12.138 7.564 1.00 96.00 79 GLU A C 1
ATOM 634 O O . GLU A 1 79 ? -13.427 -11.592 7.101 1.00 96.00 79 GLU A O 1
ATOM 639 N N . GLY A 1 80 ? -14.416 -13.394 8.017 1.00 95.50 80 GLY A N 1
ATOM 640 C CA . GLY A 1 80 ? -13.279 -14.294 7.826 1.00 95.50 80 GLY A CA 1
ATOM 641 C C . GLY A 1 80 ? -13.104 -14.651 6.349 1.00 95.50 80 GLY A C 1
ATOM 642 O O . GLY A 1 80 ? -14.094 -14.888 5.659 1.00 95.50 80 GLY A O 1
ATOM 643 N N . ALA A 1 81 ? -11.851 -14.667 5.890 1.00 79.31 81 ALA A N 1
ATOM 644 C CA . ALA A 1 81 ? -11.458 -15.014 4.524 1.00 79.31 81 ALA A CA 1
ATOM 645 C C . ALA A 1 81 ? -11.074 -16.491 4.388 1.00 79.31 81 ALA A C 1
ATOM 647 O O . ALA A 1 81 ? -10.545 -17.048 5.380 1.00 79.31 81 ALA A O 1
#

InterPro domains:
  IPR001114 Adenylosuccinate synthetase [PF00709] (1-81)
  IPR001114 Adenylosuccinate synthetase [PTHR11846] (1-81)
  IPR027417 P-loop containing nucleoside triphosphate hydrolase [SSF52540] (1-81)
  IPR042109 Adenylosuccinate synthetase, domain 1 [G3DSA:3.40.440.10] (59-81)
  IPR042110 Adenylosuccinate synthetase, domain 2 [G3DSA:1.10.300.10] (1-58)

Mean predicted aligned error: 3.6 Å

Foldseek 3Di:
DVVPLDDDPVNLLPDLVVVLVSQVVVVVVVCVVPVPDDDPSVVVSVVSNVVSVVCVVVDDDVVVVVVVCVVVVHDDDDDDD